Protein AF-A0AAW1LG71-F1 (afdb_monomer_lite)

pLDDT: mean 76.49, std 14.53, range [36.44, 94.94]

Organism: Saponaria officinalis (NCBI:txid3572)

Radius of gyration: 31.41 Å; chains: 1; bounding box: 56×29×98 Å

Structure (mmCIF, N/CA/C/O backbone):
data_AF-A0AAW1LG71-F1
#
_entry.id   AF-A0AAW1LG71-F1
#
loop_
_atom_site.group_PDB
_atom_site.id
_atom_site.type_symbol
_atom_site.label_atom_id
_atom_site.label_alt_id
_atom_site.label_comp_id
_atom_site.label_asym_id
_atom_site.label_entity_id
_atom_site.label_seq_id
_atom_site.pdbx_PDB_ins_code
_atom_site.Cartn_x
_atom_site.Cartn_y
_atom_site.Cartn_z
_atom_site.occupancy
_atom_site.B_iso_or_equiv
_atom_site.auth_seq_id
_atom_site.auth_comp_id
_atom_site.auth_asym_id
_atom_site.auth_atom_id
_atom_site.pdbx_PDB_model_num
ATOM 1 N N . MET A 1 1 ? -37.122 -14.079 77.753 1.00 36.44 1 MET A N 1
ATOM 2 C CA . MET A 1 1 ? -36.128 -14.990 77.151 1.00 36.44 1 MET A CA 1
ATOM 3 C C . MET A 1 1 ? -35.811 -14.469 75.753 1.00 36.44 1 MET A C 1
ATOM 5 O O . MET A 1 1 ? -36.746 -14.342 74.981 1.00 36.44 1 MET A O 1
ATOM 9 N N . MET A 1 2 ? -34.539 -14.102 75.527 1.00 39.94 2 MET A N 1
ATOM 10 C CA . MET A 1 2 ? -33.839 -13.783 74.256 1.00 39.94 2 MET A CA 1
ATOM 11 C C . MET A 1 2 ? -34.430 -12.700 73.321 1.00 39.94 2 MET A C 1
ATOM 13 O O . MET A 1 2 ? -35.516 -12.857 72.788 1.00 39.94 2 MET A O 1
ATOM 17 N N . LEU A 1 3 ? -33.789 -11.521 73.187 1.00 45.75 3 LEU A N 1
ATOM 18 C CA . LEU A 1 3 ? -32.707 -11.199 72.215 1.00 45.75 3 LEU A CA 1
ATOM 19 C C . LEU A 1 3 ? -33.152 -11.538 70.776 1.00 45.75 3 LEU A C 1
ATOM 21 O O . LEU A 1 3 ? -33.461 -12.683 70.493 1.00 45.75 3 LEU A O 1
ATOM 25 N N . ILE A 1 4 ? -33.206 -10.614 69.812 1.00 47.56 4 ILE A N 1
ATOM 26 C CA . ILE A 1 4 ? -32.060 -9.863 69.283 1.00 47.56 4 ILE A CA 1
ATOM 27 C C . ILE A 1 4 ? -32.529 -8.508 68.713 1.00 47.56 4 ILE A C 1
ATOM 29 O O . ILE A 1 4 ? -33.308 -8.436 67.765 1.00 47.56 4 ILE A O 1
ATOM 33 N N . CYS A 1 5 ? -31.971 -7.431 69.268 1.00 50.56 5 CYS A N 1
ATOM 34 C CA . CYS A 1 5 ? -31.863 -6.124 68.629 1.00 50.56 5 CYS A CA 1
ATOM 35 C C . CYS A 1 5 ? -30.758 -6.213 67.560 1.00 50.56 5 CYS A C 1
ATOM 37 O O . CYS A 1 5 ? -29.575 -6.258 67.887 1.00 50.56 5 CYS A O 1
ATOM 39 N N . GLY A 1 6 ? -31.134 -6.310 66.283 1.00 42.62 6 GLY A N 1
ATOM 40 C CA . GLY A 1 6 ? -30.202 -6.334 65.152 1.00 42.62 6 GLY A CA 1
ATOM 41 C C . GLY A 1 6 ? -30.148 -4.975 64.466 1.00 42.62 6 GLY A C 1
ATOM 42 O O . GLY A 1 6 ? -30.799 -4.771 63.443 1.00 42.62 6 GLY A O 1
ATOM 43 N N . SER A 1 7 ? -29.399 -4.033 65.039 1.00 46.94 7 SER A N 1
ATOM 44 C CA . SER A 1 7 ? -29.199 -2.698 64.471 1.00 46.94 7 SER A CA 1
ATOM 45 C C . SER A 1 7 ? -28.438 -2.795 63.144 1.00 46.94 7 SER A C 1
ATOM 47 O O . SER A 1 7 ? -27.228 -3.024 63.118 1.00 46.94 7 SER A O 1
ATOM 49 N N . LYS A 1 8 ? -29.134 -2.626 62.015 1.00 55.16 8 LYS A N 1
ATOM 50 C CA . LYS A 1 8 ? -28.501 -2.440 60.701 1.00 55.16 8 LYS A CA 1
ATOM 51 C C . LYS A 1 8 ? -27.950 -1.012 60.613 1.00 55.16 8 LYS A C 1
ATOM 53 O O . LYS A 1 8 ? -28.458 -0.193 59.855 1.00 55.16 8 LYS A O 1
ATOM 58 N N . SER A 1 9 ? -26.914 -0.708 61.395 1.00 50.44 9 SER A N 1
ATOM 59 C CA . SER A 1 9 ? -26.125 0.518 61.236 1.00 50.44 9 SER A CA 1
ATOM 60 C C . SER A 1 9 ? -25.214 0.354 60.017 1.00 50.44 9 SER A C 1
ATOM 62 O O . SER A 1 9 ? -24.035 0.011 60.110 1.00 50.44 9 SER A O 1
ATOM 64 N N . LEU A 1 10 ? -25.803 0.496 58.830 1.00 58.94 10 LEU A N 1
ATOM 65 C CA . LEU A 1 10 ? -25.060 0.562 57.579 1.00 58.94 10 LEU A CA 1
ATOM 66 C C . LEU A 1 10 ? -24.330 1.904 57.540 1.00 58.94 10 LEU A C 1
ATOM 68 O O . LEU A 1 10 ? -24.920 2.960 57.328 1.00 58.94 10 LEU A O 1
ATOM 72 N N . ASN A 1 11 ? -23.024 1.838 57.782 1.00 65.81 11 ASN A N 1
ATOM 73 C CA . ASN A 1 11 ? -22.134 2.985 57.803 1.00 65.81 11 ASN A CA 1
ATOM 74 C C . ASN A 1 11 ? -22.095 3.634 56.404 1.00 65.81 11 ASN A C 1
ATOM 76 O O . ASN A 1 11 ? -21.544 3.072 55.453 1.00 65.81 11 ASN A O 1
ATOM 80 N N . TYR A 1 12 ? -22.711 4.807 56.263 1.00 66.50 12 TYR A N 1
ATOM 81 C CA . TYR A 1 12 ? -22.859 5.546 55.001 1.00 66.50 12 TYR A CA 1
ATOM 82 C C . TYR A 1 12 ? -21.513 5.853 54.326 1.00 66.50 12 TYR A C 1
ATOM 84 O O . TYR A 1 12 ? -21.431 5.849 53.097 1.00 66.50 12 TYR A O 1
ATOM 92 N N . ASN A 1 13 ? -20.436 6.012 55.106 1.00 68.56 13 ASN A N 1
ATOM 93 C CA . ASN A 1 13 ? -19.077 6.152 54.578 1.00 68.56 13 ASN A CA 1
ATOM 94 C C . ASN A 1 13 ? -18.630 4.919 53.783 1.00 68.56 13 ASN A C 1
ATOM 96 O O . ASN A 1 13 ? -18.014 5.056 52.728 1.00 68.56 13 ASN A O 1
ATOM 100 N N . MET A 1 14 ? -18.979 3.715 54.246 1.00 71.38 14 MET A N 1
ATOM 101 C CA . MET A 1 14 ? -18.606 2.469 53.579 1.00 71.38 14 MET A CA 1
ATOM 102 C C . MET A 1 14 ? -19.361 2.294 52.258 1.00 71.38 14 MET A C 1
ATOM 104 O O . MET A 1 14 ? -18.755 1.933 51.252 1.00 71.38 14 MET A O 1
ATOM 108 N N . ILE A 1 15 ? -20.659 2.617 52.226 1.00 71.25 15 ILE A N 1
ATOM 109 C CA . ILE A 1 15 ? -21.466 2.577 50.993 1.00 71.25 15 ILE A CA 1
ATOM 110 C C . ILE A 1 15 ? -20.939 3.591 49.972 1.00 71.25 15 ILE A C 1
ATOM 112 O O . ILE A 1 15 ? -20.779 3.261 48.795 1.00 71.25 15 ILE A O 1
ATOM 116 N N . PHE A 1 16 ? -20.606 4.802 50.421 1.00 73.69 16 PHE A N 1
ATOM 117 C CA . PHE A 1 16 ? -20.047 5.842 49.564 1.00 73.69 16 PHE A CA 1
ATOM 118 C C . PHE A 1 16 ? -18.689 5.432 48.969 1.00 73.69 16 PHE A C 1
ATOM 120 O O . PHE A 1 16 ? -18.473 5.568 47.762 1.00 73.69 16 PHE A O 1
ATOM 127 N N . HIS A 1 17 ? -17.799 4.845 49.777 1.00 73.62 17 HIS A N 1
ATOM 128 C CA . HIS A 1 17 ? -16.508 4.335 49.306 1.00 73.62 17 HIS A CA 1
ATOM 129 C C . HIS A 1 17 ? -16.658 3.184 48.303 1.00 73.62 17 HIS A C 1
ATOM 131 O O . HIS A 1 17 ? -15.946 3.141 47.297 1.00 73.62 17 HIS A O 1
ATOM 137 N N . LEU A 1 18 ? -17.610 2.277 48.543 1.00 72.56 18 LEU A N 1
ATOM 138 C CA . LEU A 1 18 ? -17.893 1.149 47.655 1.00 72.56 18 LEU A CA 1
ATOM 139 C C . LEU A 1 18 ? -18.481 1.607 46.312 1.00 72.56 18 LEU A C 1
ATOM 141 O O . LEU A 1 18 ? -18.187 1.037 45.261 1.00 72.56 18 LEU A O 1
ATOM 145 N N . HIS A 1 19 ? -19.311 2.651 46.333 1.00 73.12 19 HIS A N 1
ATOM 146 C CA . HIS A 1 19 ? -19.861 3.248 45.122 1.00 73.12 19 HIS A CA 1
ATOM 147 C C . HIS A 1 19 ? -18.765 3.965 44.323 1.00 73.12 19 HIS A C 1
ATOM 149 O O . HIS A 1 19 ? -18.624 3.735 43.121 1.00 73.12 19 HIS A O 1
ATOM 155 N N . LYS A 1 20 ? -17.912 4.746 44.999 1.00 76.25 20 LYS A N 1
ATOM 156 C CA . LYS A 1 20 ? -16.769 5.433 44.383 1.00 76.25 20 LYS A CA 1
ATOM 157 C C . LYS A 1 20 ? -15.783 4.448 43.744 1.00 76.25 20 LYS A C 1
ATOM 159 O O . LYS A 1 20 ? -15.351 4.685 42.619 1.00 76.25 20 LYS A O 1
ATOM 164 N N . SER A 1 21 ? -15.475 3.323 44.397 1.00 71.94 21 SER A N 1
ATOM 165 C CA . SER A 1 21 ? -14.550 2.312 43.855 1.00 71.94 21 SER A CA 1
ATOM 166 C C . SER A 1 21 ? -15.120 1.549 42.652 1.00 71.94 21 SER A C 1
ATOM 168 O O . SER A 1 21 ? -14.404 1.263 41.688 1.00 71.94 21 SER A O 1
ATOM 170 N N . LYS A 1 22 ? -16.427 1.260 42.643 1.00 75.69 22 LYS A N 1
ATOM 171 C CA . LYS A 1 22 ? -17.109 0.678 41.472 1.00 75.69 22 LYS A CA 1
ATOM 172 C C . LYS A 1 22 ? -17.150 1.641 40.287 1.00 75.69 22 LYS A C 1
ATOM 174 O O . LYS A 1 22 ? -17.040 1.219 39.137 1.00 75.69 22 LYS A O 1
ATOM 179 N N . ILE A 1 23 ? -17.300 2.932 40.560 1.00 73.44 23 ILE A N 1
ATOM 180 C CA . ILE A 1 23 ? -17.290 3.978 39.540 1.00 73.44 23 ILE A CA 1
ATOM 181 C C . ILE A 1 23 ? -15.898 4.097 38.905 1.00 73.44 23 ILE A C 1
ATOM 183 O O . ILE A 1 23 ? -15.777 4.029 37.681 1.00 73.44 23 ILE A O 1
ATOM 187 N N . THR A 1 24 ? -14.835 4.203 39.708 1.00 72.38 24 THR A N 1
ATOM 188 C CA . THR A 1 24 ? -13.461 4.341 39.189 1.00 72.38 24 THR A CA 1
ATOM 189 C C . THR A 1 24 ? -13.023 3.127 38.372 1.00 72.38 24 THR A C 1
ATOM 191 O O . THR A 1 24 ? -12.408 3.282 37.317 1.0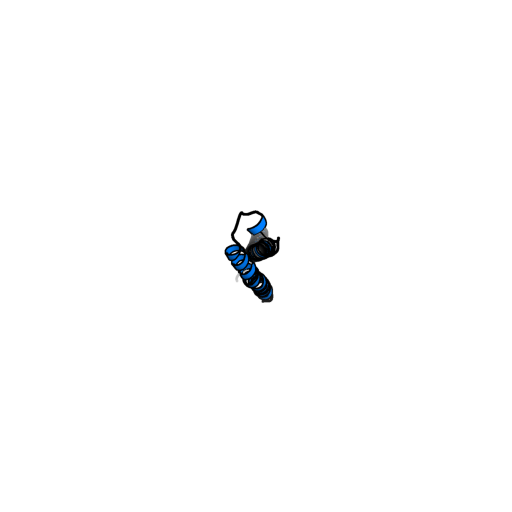0 72.38 24 THR A O 1
ATOM 194 N N . THR A 1 25 ? -13.401 1.919 38.794 1.00 74.12 25 THR A N 1
ATOM 195 C CA . THR A 1 25 ? -13.109 0.680 38.054 1.00 74.12 25 THR A CA 1
ATOM 196 C C . THR A 1 25 ? -13.869 0.584 36.730 1.00 74.12 25 THR A C 1
ATOM 198 O O . THR A 1 25 ? -13.286 0.165 35.727 1.00 74.12 25 THR A O 1
ATOM 201 N N . LYS A 1 26 ? -15.134 1.030 36.666 1.00 74.50 26 LYS A N 1
ATOM 202 C CA . LYS A 1 26 ? -15.868 1.124 35.391 1.00 74.50 26 LYS A CA 1
ATOM 203 C C . LYS A 1 26 ? -15.213 2.116 34.427 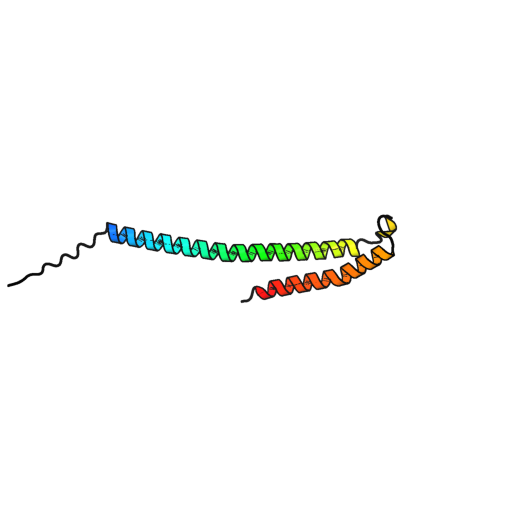1.00 74.50 26 LYS A C 1
ATOM 205 O O . LYS A 1 26 ? -15.019 1.775 33.262 1.00 74.50 26 LYS A O 1
ATOM 210 N N . PHE A 1 27 ? -14.820 3.296 34.905 1.00 73.62 27 PHE A N 1
ATOM 211 C CA . PHE A 1 27 ? -14.158 4.303 34.070 1.00 73.62 27 PHE A CA 1
ATOM 212 C C . PHE A 1 27 ? -12.787 3.847 33.556 1.00 73.62 27 PHE A C 1
ATOM 214 O O . PHE A 1 27 ? -12.501 4.001 32.368 1.00 73.62 27 PHE A O 1
ATOM 221 N N . ALA A 1 28 ? -11.968 3.212 34.400 1.00 75.00 28 ALA A N 1
ATOM 222 C CA . ALA A 1 28 ? -10.686 2.642 33.982 1.00 75.00 28 ALA A CA 1
ATOM 223 C C . ALA A 1 28 ? -10.860 1.562 32.898 1.00 75.00 28 ALA A C 1
ATOM 225 O O . ALA A 1 28 ? -10.114 1.533 31.920 1.00 75.00 28 ALA A O 1
ATOM 226 N N . LYS A 1 29 ? -11.894 0.718 33.020 1.00 74.38 29 LYS A N 1
ATOM 227 C CA . LYS A 1 29 ? -12.210 -0.326 32.035 1.00 74.38 29 LYS A CA 1
ATOM 228 C C . LYS A 1 29 ? -12.671 0.245 30.692 1.00 74.38 29 LYS A C 1
ATOM 230 O O . LYS A 1 29 ? -12.276 -0.274 29.650 1.00 74.38 29 LYS A O 1
ATOM 235 N N . ILE A 1 30 ? -13.465 1.316 30.702 1.00 71.81 30 ILE A N 1
ATOM 236 C CA . ILE A 1 30 ? -13.890 2.017 29.479 1.00 71.81 30 ILE A CA 1
ATOM 237 C C . ILE A 1 30 ? -12.681 2.680 28.804 1.00 71.81 30 ILE A C 1
ATOM 239 O O . ILE A 1 30 ? -12.488 2.511 27.601 1.00 71.81 30 ILE A O 1
ATOM 243 N N . LYS A 1 31 ? -11.810 3.342 29.576 1.00 73.50 31 LYS A N 1
ATOM 244 C CA . LYS A 1 31 ? -10.594 3.986 29.054 1.00 73.50 31 LYS A CA 1
ATOM 245 C C . LYS A 1 31 ? -9.613 2.981 28.441 1.00 73.50 31 LYS A C 1
ATOM 247 O O . LYS A 1 31 ? -9.117 3.218 27.344 1.00 73.50 31 LYS A O 1
ATOM 252 N N . ALA A 1 32 ? -9.390 1.840 29.095 1.00 62.34 32 ALA A N 1
ATOM 253 C CA . ALA A 1 32 ? -8.518 0.777 28.587 1.00 62.34 32 ALA A CA 1
ATOM 254 C C . ALA A 1 32 ? -9.085 0.063 27.344 1.00 62.34 32 ALA A C 1
ATOM 256 O O . ALA A 1 32 ? -8.331 -0.418 26.499 1.00 62.34 32 ALA A O 1
ATOM 257 N N . ARG A 1 33 ? -10.416 -0.020 27.207 1.00 58.91 33 ARG A N 1
ATOM 258 C CA . ARG A 1 33 ? -11.062 -0.604 26.020 1.00 58.91 33 ARG A CA 1
ATOM 259 C C . ARG A 1 33 ? -11.051 0.360 24.832 1.00 58.91 33 ARG A C 1
ATOM 261 O O . ARG A 1 33 ? -10.825 -0.080 23.708 1.00 58.91 33 ARG A O 1
ATOM 268 N N . SER A 1 34 ? -11.220 1.658 25.091 1.00 60.50 34 SER A N 1
ATOM 269 C CA . SER A 1 34 ? -11.088 2.715 24.082 1.00 60.50 34 SER A CA 1
ATOM 270 C C . SER A 1 34 ? -9.666 2.766 23.524 1.00 60.50 34 SER A C 1
ATOM 272 O O . SER A 1 34 ? -9.489 2.657 22.313 1.00 60.50 34 SER A O 1
ATOM 274 N N . SER A 1 35 ? -8.649 2.804 24.394 1.00 59.91 35 SER A N 1
ATOM 275 C CA . SER A 1 35 ? -7.247 2.910 23.971 1.00 59.91 35 SER A CA 1
ATOM 276 C C . SER A 1 35 ? -6.778 1.721 23.127 1.00 59.91 35 SER A C 1
ATOM 278 O O . SER A 1 35 ? -6.107 1.917 22.118 1.00 59.91 35 SER A O 1
ATOM 280 N N . ASN A 1 36 ? -7.176 0.492 23.471 1.00 60.44 36 ASN A N 1
ATOM 281 C CA . ASN A 1 36 ? -6.835 -0.686 22.666 1.00 60.44 36 ASN A CA 1
ATOM 282 C C . ASN A 1 36 ? -7.483 -0.651 21.272 1.00 60.44 36 ASN A C 1
ATOM 284 O O . ASN A 1 36 ? -6.846 -1.016 20.282 1.00 60.44 36 ASN A O 1
ATOM 288 N N . SER A 1 37 ? -8.727 -0.171 21.173 1.00 62.41 37 SER A N 1
ATOM 289 C CA . SER A 1 37 ? -9.407 -0.039 19.882 1.00 62.41 37 SER A CA 1
ATOM 290 C C . SER A 1 37 ? -8.803 1.072 19.015 1.00 62.41 37 SER A C 1
ATOM 292 O O . SER A 1 37 ? -8.619 0.871 17.817 1.00 62.41 37 SER A O 1
ATOM 294 N N . GLU A 1 38 ? -8.405 2.199 19.606 1.00 66.50 38 GLU A N 1
ATOM 295 C CA . GLU A 1 38 ? -7.801 3.317 18.876 1.00 66.50 38 GLU A CA 1
ATOM 296 C C . GLU A 1 38 ? -6.398 3.001 18.366 1.00 66.50 38 GLU A C 1
ATOM 298 O O . GLU A 1 38 ?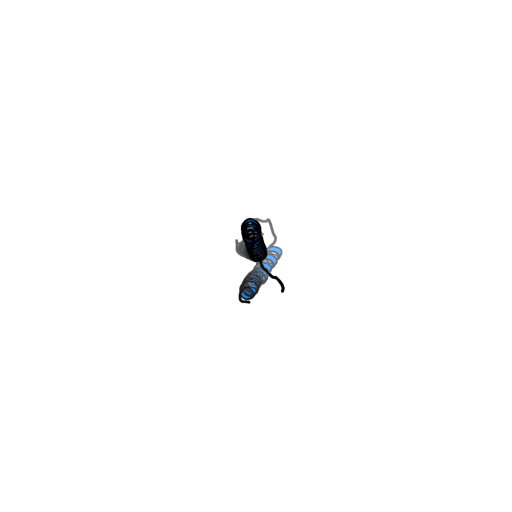 -6.111 3.249 17.199 1.00 66.50 38 GLU A O 1
ATOM 303 N N . ILE A 1 39 ? -5.549 2.357 19.174 1.00 67.88 39 ILE A N 1
ATOM 304 C CA . ILE A 1 39 ? -4.198 1.952 18.751 1.00 67.88 39 ILE A CA 1
ATOM 305 C C . ILE A 1 39 ? -4.265 1.037 17.521 1.00 67.88 39 ILE A C 1
ATOM 307 O O . ILE A 1 39 ? -3.459 1.167 16.598 1.00 67.88 39 ILE A O 1
ATOM 311 N N . SER A 1 40 ? -5.244 0.128 17.483 1.00 73.69 40 SER A N 1
ATOM 312 C CA . SER A 1 40 ? -5.442 -0.766 16.341 1.00 73.69 40 SER A CA 1
ATOM 313 C C . SER A 1 40 ? -5.909 -0.027 15.080 1.00 73.69 40 SER A C 1
ATOM 315 O O . SER A 1 40 ? -5.442 -0.346 13.991 1.00 73.69 40 SER A O 1
ATOM 317 N N . LYS A 1 41 ? -6.762 0.999 15.212 1.00 77.50 41 LYS A N 1
ATOM 318 C CA . LYS A 1 41 ? -7.221 1.829 14.087 1.00 77.50 41 LYS A CA 1
ATOM 319 C C . LYS A 1 41 ? -6.092 2.702 13.546 1.00 77.50 41 LYS A C 1
ATOM 321 O O . LYS A 1 41 ? -5.853 2.702 12.344 1.00 77.50 41 LYS A O 1
ATOM 326 N N . THR A 1 42 ? -5.335 3.362 14.422 1.00 83.81 42 THR A N 1
ATOM 327 C CA . THR A 1 42 ? -4.210 4.222 14.031 1.00 83.81 42 THR A CA 1
ATOM 328 C C . THR A 1 42 ? -3.125 3.436 13.301 1.00 83.81 42 THR A C 1
ATOM 330 O O . THR A 1 42 ? -2.667 3.864 12.248 1.00 83.81 42 THR A O 1
ATOM 333 N N . LYS A 1 43 ? -2.761 2.239 13.787 1.00 85.00 43 LYS A N 1
ATOM 334 C CA . LYS A 1 43 ? -1.799 1.359 13.095 1.00 85.00 43 LYS A CA 1
ATOM 335 C C . LYS A 1 43 ? -2.260 0.988 11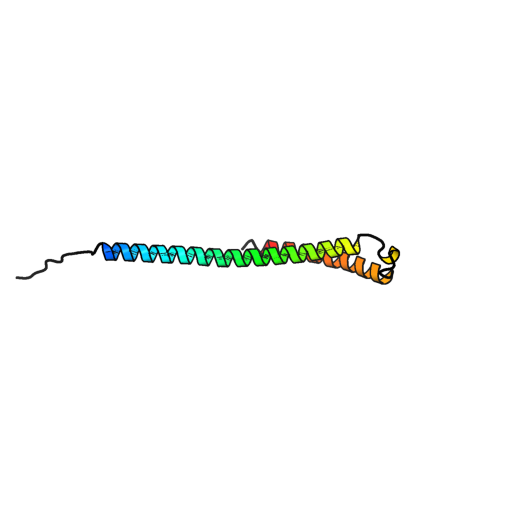.681 1.00 85.00 43 LYS A C 1
ATOM 337 O O . LYS A 1 43 ? -1.437 0.927 10.773 1.00 85.00 43 LYS A O 1
ATOM 342 N N . LYS A 1 44 ? -3.563 0.762 11.484 1.00 83.81 44 LYS A N 1
ATOM 343 C CA . LYS A 1 44 ? -4.130 0.431 10.170 1.00 83.81 44 LYS A CA 1
ATOM 344 C C . LYS A 1 44 ? -4.186 1.638 9.232 1.00 83.81 44 LYS A C 1
ATOM 346 O O . LYS A 1 44 ? -3.853 1.472 8.067 1.00 83.81 44 LYS A O 1
ATOM 351 N N . ILE A 1 45 ? -4.521 2.831 9.732 1.00 88.94 45 ILE A N 1
ATOM 352 C CA . ILE A 1 45 ? -4.461 4.075 8.944 1.00 88.94 45 ILE A CA 1
ATOM 353 C C . ILE A 1 45 ? -3.022 4.336 8.496 1.00 88.94 45 ILE A C 1
ATOM 355 O O . ILE A 1 45 ? -2.792 4.569 7.318 1.00 88.94 45 ILE A O 1
ATOM 359 N N . ILE A 1 46 ? -2.044 4.203 9.399 1.00 91.69 46 ILE A N 1
ATOM 360 C CA . ILE A 1 46 ? -0.622 4.354 9.057 1.00 91.69 46 ILE A CA 1
ATOM 361 C C . ILE A 1 46 ? -0.217 3.351 7.970 1.00 91.69 46 ILE A C 1
ATOM 363 O O . ILE A 1 46 ? 0.442 3.733 7.006 1.00 91.69 46 ILE A O 1
ATOM 367 N N . ALA A 1 47 ? -0.641 2.087 8.083 1.00 89.94 47 ALA A N 1
ATOM 368 C CA . ALA A 1 47 ? -0.368 1.079 7.061 1.00 89.94 47 ALA A CA 1
ATOM 369 C C . ALA A 1 47 ? -1.014 1.433 5.709 1.00 89.94 47 ALA A C 1
ATOM 371 O O . ALA A 1 47 ? -0.340 1.384 4.685 1.00 89.94 47 ALA A O 1
ATOM 372 N N . GLN A 1 48 ? -2.287 1.840 5.691 1.00 91.69 48 GLN A N 1
ATOM 373 C CA . GLN A 1 48 ? -2.978 2.263 4.467 1.00 91.69 48 GLN A CA 1
ATOM 374 C C . GLN A 1 48 ? -2.317 3.484 3.828 1.00 91.69 48 GLN A C 1
ATOM 376 O O . GLN A 1 48 ? -2.106 3.490 2.619 1.00 91.69 48 GLN A O 1
ATOM 381 N N . SER A 1 49 ? -1.944 4.484 4.628 1.00 93.06 49 SER A N 1
ATOM 382 C CA . SER A 1 49 ? -1.227 5.670 4.160 1.00 93.06 49 SER A CA 1
ATOM 383 C C . SER A 1 49 ? 0.140 5.311 3.583 1.00 93.06 49 SER A C 1
ATOM 385 O O . SER A 1 49 ? 0.480 5.803 2.514 1.00 93.06 49 SER A O 1
ATOM 387 N N . ALA A 1 50 ? 0.901 4.421 4.226 1.00 94.06 50 ALA A N 1
ATOM 388 C CA . ALA A 1 50 ? 2.189 3.966 3.704 1.00 94.06 50 ALA A CA 1
ATOM 389 C C . ALA A 1 50 ? 2.040 3.256 2.348 1.00 94.06 50 ALA A C 1
ATOM 391 O O . ALA A 1 50 ? 2.780 3.555 1.414 1.00 94.06 50 ALA A O 1
ATOM 392 N N . ILE A 1 51 ? 1.050 2.366 2.213 1.00 94.06 51 ILE A N 1
ATOM 393 C CA . ILE A 1 51 ? 0.761 1.653 0.957 1.00 94.06 51 ILE A CA 1
ATOM 394 C C . ILE A 1 51 ? 0.309 2.633 -0.137 1.00 94.06 51 ILE A C 1
ATOM 396 O O . ILE A 1 51 ? 0.727 2.516 -1.288 1.00 94.06 51 ILE A O 1
ATOM 400 N N . ALA A 1 52 ? -0.518 3.620 0.216 1.00 93.06 52 ALA A N 1
ATOM 401 C CA . ALA A 1 52 ? -0.993 4.636 -0.717 1.00 93.06 52 ALA A CA 1
ATOM 402 C C . ALA A 1 52 ? 0.145 5.538 -1.215 1.00 93.06 52 ALA A C 1
ATOM 404 O O . ALA A 1 52 ? 0.263 5.745 -2.418 1.00 93.06 52 ALA A O 1
ATOM 405 N N . VAL A 1 53 ? 1.009 6.025 -0.316 1.00 94.94 53 VAL A N 1
ATOM 406 C CA . VAL A 1 53 ? 2.180 6.843 -0.679 1.00 94.94 53 VAL A CA 1
ATOM 407 C C . VAL A 1 53 ? 3.160 6.042 -1.535 1.00 94.94 53 VAL A C 1
ATOM 409 O O . VAL A 1 53 ? 3.672 6.570 -2.515 1.00 94.94 53 VAL A O 1
ATOM 412 N N . LEU A 1 54 ? 3.367 4.758 -1.227 1.00 92.94 54 LEU A N 1
ATOM 413 C CA . LEU A 1 54 ? 4.186 3.866 -2.048 1.00 92.94 54 LEU A CA 1
ATOM 414 C C . LEU A 1 54 ? 3.624 3.726 -3.471 1.00 92.94 54 LEU A C 1
ATOM 416 O O . LEU A 1 54 ? 4.357 3.901 -4.440 1.00 92.94 54 LEU A O 1
ATOM 420 N N . GLY A 1 55 ? 2.326 3.431 -3.599 1.00 92.31 55 GLY A N 1
ATOM 421 C CA . GLY A 1 55 ? 1.674 3.285 -4.904 1.00 92.31 55 GLY A CA 1
ATOM 422 C C . GLY A 1 55 ? 1.672 4.587 -5.705 1.00 92.31 55 GLY A C 1
ATOM 423 O O . GLY A 1 55 ? 1.948 4.572 -6.901 1.00 92.31 55 GLY A O 1
ATOM 424 N N . LEU A 1 56 ? 1.421 5.718 -5.042 1.00 91.75 56 LEU A N 1
ATOM 425 C CA . LEU A 1 56 ? 1.437 7.036 -5.670 1.00 91.75 56 LEU A CA 1
ATOM 426 C C . LEU A 1 56 ? 2.848 7.438 -6.121 1.00 91.75 56 LEU A C 1
ATOM 428 O O . LEU A 1 56 ? 2.991 7.978 -7.209 1.00 91.75 56 LEU A O 1
ATOM 432 N N . GLY A 1 57 ? 3.881 7.124 -5.334 1.00 90.94 57 GLY A N 1
ATOM 433 C CA . GLY A 1 57 ? 5.276 7.367 -5.706 1.00 90.94 57 GLY A CA 1
ATOM 434 C C . GLY A 1 57 ? 5.726 6.531 -6.905 1.00 90.94 57 GLY A C 1
ATOM 435 O O . GLY A 1 57 ? 6.425 7.042 -7.770 1.00 90.94 57 GLY A O 1
ATOM 436 N N . PHE A 1 58 ? 5.282 5.274 -7.007 1.00 90.00 58 PHE A N 1
ATOM 437 C CA . PHE A 1 58 ? 5.522 4.451 -8.199 1.00 90.00 58 PHE A CA 1
ATOM 438 C C . PHE A 1 58 ? 4.757 4.949 -9.422 1.00 90.00 58 PHE A C 1
ATOM 440 O O . PHE A 1 58 ? 5.276 4.864 -10.530 1.00 90.00 58 PHE A O 1
ATOM 447 N N . LEU A 1 59 ? 3.537 5.456 -9.239 1.00 90.44 59 LEU A N 1
ATOM 448 C CA . LEU A 1 59 ? 2.776 6.056 -10.329 1.00 90.44 59 LEU A CA 1
ATOM 449 C C . LEU A 1 59 ? 3.460 7.333 -10.826 1.00 90.44 59 LEU A C 1
ATOM 451 O O . LEU A 1 59 ? 3.643 7.486 -12.024 1.00 90.44 59 LEU A O 1
ATOM 455 N N . ASP A 1 60 ? 3.894 8.204 -9.918 1.00 89.12 60 ASP A N 1
ATOM 456 C CA . ASP A 1 60 ? 4.651 9.404 -10.264 1.00 89.12 60 ASP A CA 1
ATOM 457 C C . ASP A 1 60 ? 5.969 9.025 -10.958 1.00 89.12 60 ASP A C 1
ATOM 459 O O . ASP A 1 60 ? 6.199 9.393 -12.100 1.00 89.12 60 ASP A O 1
ATOM 463 N N . ALA A 1 61 ? 6.785 8.151 -10.372 1.00 86.81 61 ALA A N 1
ATOM 464 C CA . ALA A 1 61 ? 8.043 7.730 -10.987 1.00 86.81 61 ALA A CA 1
ATOM 465 C C . ALA A 1 61 ? 7.851 6.987 -12.327 1.00 86.81 61 ALA A C 1
ATOM 467 O O . ALA A 1 61 ? 8.608 7.200 -13.266 1.00 86.81 61 ALA A O 1
ATOM 468 N N . GLY A 1 62 ? 6.831 6.140 -12.460 1.00 84.62 62 GLY A N 1
ATOM 469 C CA . GLY A 1 62 ? 6.583 5.362 -13.677 1.00 84.62 62 GLY A CA 1
ATOM 470 C C . GLY A 1 62 ? 5.899 6.136 -14.809 1.00 84.62 62 GLY A C 1
ATOM 471 O O . GLY A 1 62 ? 6.040 5.741 -15.965 1.00 84.62 62 GLY A O 1
ATOM 472 N N . TYR A 1 63 ? 5.164 7.215 -14.504 1.00 78.88 63 TYR A N 1
ATOM 473 C CA . TYR A 1 63 ? 4.360 7.977 -15.477 1.00 78.88 63 TYR A CA 1
ATO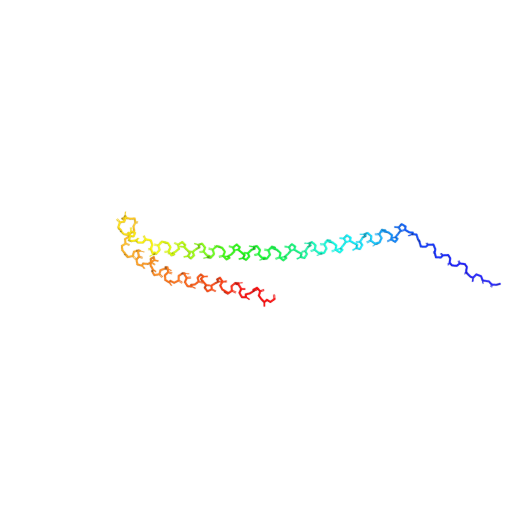M 474 C C . TYR A 1 63 ? 4.738 9.460 -15.615 1.00 78.88 63 TYR A C 1
ATOM 476 O O . TYR A 1 63 ? 4.226 10.112 -16.524 1.00 78.88 63 TYR A O 1
ATOM 484 N N . SER A 1 64 ? 5.641 9.996 -14.785 1.00 75.56 64 SER A N 1
ATOM 485 C CA . SER A 1 64 ? 6.111 11.397 -14.862 1.00 75.56 64 SER A CA 1
ATOM 486 C C . SER A 1 64 ? 6.957 11.698 -16.121 1.00 75.56 64 SER A C 1
ATOM 488 O O . SER A 1 64 ? 7.312 12.845 -16.379 1.00 75.56 64 SER A O 1
ATOM 490 N N . GLY A 1 65 ? 7.166 10.701 -16.994 1.00 67.00 65 GLY A N 1
ATOM 491 C CA . GLY A 1 65 ? 7.708 10.873 -18.348 1.00 67.00 65 GLY A CA 1
ATOM 492 C C . GLY A 1 65 ? 9.212 10.629 -18.439 1.00 67.00 65 GLY A C 1
ATOM 493 O O . GLY A 1 65 ? 9.874 10.517 -17.416 1.00 67.00 65 GLY A O 1
ATOM 494 N N . ASP A 1 66 ? 9.713 10.501 -19.673 1.00 70.94 66 ASP A N 1
ATOM 495 C CA . ASP A 1 66 ? 11.056 10.047 -20.072 1.00 70.94 66 ASP A CA 1
ATOM 496 C C . ASP A 1 66 ? 12.193 10.448 -19.102 1.00 70.94 66 ASP A C 1
ATOM 498 O O . ASP A 1 66 ? 12.899 11.447 -19.296 1.00 70.94 66 ASP A O 1
ATOM 502 N N . TRP A 1 67 ? 12.425 9.639 -18.063 1.00 75.50 67 TRP A N 1
ATOM 503 C CA . TRP A 1 67 ? 13.550 9.803 -17.133 1.00 75.50 67 TRP A CA 1
ATOM 504 C C . TRP A 1 67 ? 14.872 9.601 -17.865 1.00 75.50 67 TRP A C 1
ATOM 506 O O . TRP A 1 67 ? 15.884 10.228 -17.531 1.00 75.50 67 TRP A O 1
ATOM 516 N N . SER A 1 68 ? 14.839 8.802 -18.935 1.00 68.94 68 SER A N 1
ATOM 517 C CA . SER A 1 68 ? 15.946 8.680 -19.870 1.00 68.94 68 SER A CA 1
ATOM 518 C C . SER A 1 68 ? 16.288 9.975 -20.591 1.00 68.94 68 SER A C 1
ATOM 520 O O . SER A 1 68 ? 17.446 10.178 -20.952 1.00 68.94 68 SER A O 1
ATOM 522 N N . ARG A 1 69 ? 15.351 10.922 -20.704 1.00 71.12 69 ARG A N 1
ATOM 523 C CA . ARG A 1 69 ? 15.614 12.236 -21.300 1.00 71.12 69 ARG A CA 1
ATOM 524 C C . ARG A 1 69 ? 16.363 13.192 -20.371 1.00 71.12 69 ARG A C 1
ATOM 526 O O . ARG A 1 69 ? 17.035 14.099 -20.854 1.00 71.12 69 ARG A O 1
ATOM 533 N N . ILE A 1 70 ? 16.278 12.980 -19.056 1.00 75.31 70 ILE A N 1
ATOM 534 C CA . ILE A 1 70 ? 17.062 13.711 -18.043 1.00 75.31 70 ILE A CA 1
ATOM 535 C C . ILE A 1 70 ? 18.477 13.104 -17.923 1.00 75.31 70 ILE A C 1
ATOM 537 O O . ILE A 1 70 ? 19.376 13.711 -17.347 1.00 75.31 70 ILE A O 1
ATOM 541 N N . GLY A 1 71 ? 18.710 11.922 -18.509 1.00 71.81 71 GLY A N 1
ATOM 542 C CA . GLY A 1 71 ? 20.007 11.240 -18.499 1.00 71.81 71 GLY A CA 1
ATOM 543 C C . GLY A 1 71 ? 20.375 10.618 -17.147 1.00 71.81 71 GLY A C 1
ATOM 544 O O . GLY A 1 71 ? 21.507 10.183 -16.965 1.00 71.81 71 GLY A 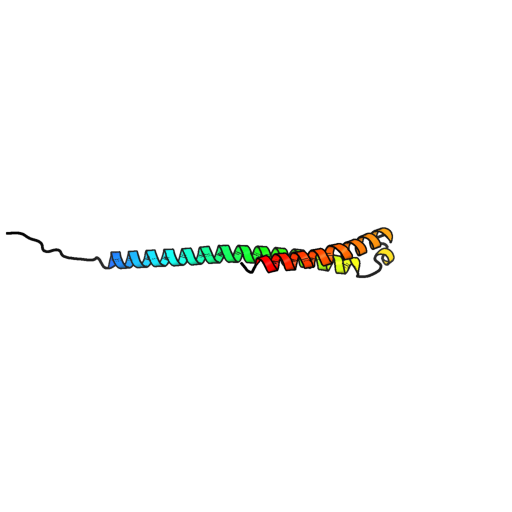O 1
ATOM 545 N N . VAL A 1 72 ? 19.433 10.576 -16.198 1.00 74.25 72 VAL A N 1
ATOM 546 C CA . VAL A 1 72 ? 19.623 9.999 -14.853 1.00 74.25 72 VAL A CA 1
ATOM 547 C C . VAL A 1 72 ? 19.492 8.469 -14.866 1.00 74.25 72 VAL A C 1
ATOM 549 O O . VAL A 1 72 ? 20.052 7.804 -13.998 1.00 74.25 72 VAL A O 1
ATOM 552 N N . ILE A 1 73 ? 18.783 7.906 -15.851 1.00 77.75 73 ILE A N 1
ATOM 553 C CA . ILE A 1 73 ? 18.436 6.480 -15.962 1.00 77.75 73 ILE A CA 1
ATOM 554 C C . ILE A 1 73 ? 18.401 6.064 -17.440 1.00 77.75 73 ILE A C 1
ATOM 556 O O . ILE A 1 73 ? 18.070 6.875 -18.299 1.00 77.75 73 ILE A O 1
ATOM 560 N N . SER A 1 74 ? 18.760 4.824 -17.768 1.00 83.62 74 SER A N 1
ATOM 561 C CA . SER A 1 74 ? 18.750 4.324 -19.150 1.00 83.62 74 SER A CA 1
ATOM 562 C C . SER A 1 74 ? 17.372 3.791 -19.568 1.00 83.62 74 SER A C 1
ATOM 564 O O . SER A 1 74 ? 16.532 3.514 -18.713 1.00 83.62 74 SER A O 1
ATOM 566 N N . ASN A 1 75 ? 17.118 3.642 -20.874 1.00 82.69 75 ASN A N 1
ATOM 567 C CA . ASN A 1 75 ? 15.780 3.274 -21.372 1.00 82.69 75 ASN A CA 1
ATOM 568 C C . ASN A 1 75 ? 15.309 1.926 -20.799 1.00 82.69 75 ASN A C 1
ATOM 570 O O . ASN A 1 75 ? 14.160 1.777 -20.399 1.00 82.69 75 ASN A O 1
ATOM 574 N N . GLU A 1 76 ? 16.220 0.965 -20.655 1.00 83.81 76 GLU A N 1
ATOM 575 C CA . GLU A 1 76 ? 15.930 -0.317 -20.017 1.00 83.81 76 GLU A CA 1
ATOM 576 C C . GLU A 1 76 ? 15.520 -0.192 -18.540 1.00 83.81 76 GLU A C 1
ATOM 578 O O . GLU A 1 76 ? 14.691 -0.968 -18.066 1.00 83.81 76 GLU A O 1
ATOM 583 N N . THR A 1 77 ? 16.049 0.788 -17.799 1.00 84.12 77 THR A N 1
ATOM 584 C CA . THR A 1 77 ? 15.616 1.031 -16.413 1.00 84.12 77 THR A CA 1
ATOM 585 C C . THR A 1 77 ? 14.286 1.779 -16.348 1.00 84.12 77 THR A C 1
ATOM 587 O O . THR A 1 77 ? 13.511 1.552 -15.418 1.00 84.12 77 THR A O 1
ATOM 590 N N . GLU A 1 78 ? 13.975 2.601 -17.349 1.00 86.06 78 GLU A N 1
ATOM 591 C CA . GLU A 1 78 ? 12.663 3.231 -17.501 1.00 86.06 78 GLU A CA 1
ATOM 592 C C . GLU A 1 78 ? 11.554 2.193 -17.737 1.00 86.06 78 GLU A C 1
ATOM 594 O O . GLU A 1 78 ? 10.504 2.249 -17.093 1.00 86.06 78 GLU A O 1
ATOM 599 N N . ASP A 1 79 ? 11.804 1.195 -18.586 1.00 87.00 79 ASP A N 1
ATOM 600 C CA . ASP A 1 79 ? 10.851 0.111 -18.846 1.00 87.00 79 ASP A CA 1
ATOM 601 C C . ASP A 1 79 ? 10.591 -0.742 -17.597 1.00 87.00 79 ASP A C 1
ATOM 603 O O . ASP A 1 79 ? 9.445 -1.097 -17.305 1.00 87.00 79 ASP A O 1
ATOM 607 N N . VAL A 1 80 ? 11.630 -1.018 -16.802 1.00 88.19 80 VAL A N 1
ATOM 608 C CA . VAL A 1 80 ? 11.480 -1.699 -15.504 1.00 88.19 80 VAL A CA 1
ATOM 609 C C . VAL A 1 80 ? 10.641 -0.862 -14.539 1.00 88.19 80 VAL A C 1
ATOM 611 O O . VAL A 1 80 ? 9.818 -1.416 -13.810 1.00 88.19 80 VAL A O 1
ATOM 614 N N . LEU A 1 81 ? 10.801 0.463 -14.540 1.00 86.81 81 LEU A N 1
ATOM 615 C CA . LEU A 1 81 ? 10.048 1.364 -13.669 1.00 86.81 81 LEU A CA 1
ATOM 616 C C . LEU A 1 81 ? 8.569 1.447 -14.074 1.00 86.81 81 LEU A C 1
ATOM 618 O O . LEU A 1 81 ? 7.688 1.356 -13.216 1.00 86.81 81 LEU A O 1
ATOM 622 N N . LYS A 1 82 ? 8.290 1.521 -15.380 1.00 87.50 82 LYS A N 1
ATOM 623 C CA . LYS A 1 82 ? 6.938 1.437 -15.955 1.00 87.50 82 LYS A CA 1
ATOM 624 C C . LYS A 1 82 ? 6.270 0.100 -15.635 1.00 87.50 82 LYS A C 1
ATOM 626 O O . LYS A 1 82 ? 5.120 0.070 -15.195 1.00 87.50 82 LYS A O 1
ATOM 631 N N . PHE A 1 83 ? 6.997 -1.007 -15.789 1.00 89.81 83 PHE A N 1
ATOM 632 C CA . PHE A 1 83 ? 6.503 -2.339 -15.435 1.00 89.81 83 PHE A CA 1
ATOM 633 C C . PHE A 1 83 ? 6.254 -2.471 -13.927 1.00 89.81 83 PHE A C 1
ATOM 635 O O . PHE A 1 83 ? 5.229 -3.001 -13.495 1.00 89.81 83 PHE A O 1
ATOM 642 N N . GLY A 1 84 ? 7.159 -1.919 -13.117 1.00 90.25 84 GLY A N 1
ATOM 643 C CA . GLY A 1 84 ? 7.008 -1.804 -11.674 1.00 90.25 84 GLY A CA 1
ATOM 644 C C . GLY A 1 84 ? 5.736 -1.049 -11.302 1.00 90.25 84 GLY A C 1
ATOM 645 O O . GLY A 1 84 ? 4.958 -1.551 -10.500 1.00 90.25 84 GLY A O 1
ATOM 646 N N . ALA A 1 85 ? 5.459 0.096 -11.929 1.00 89.62 85 ALA A N 1
ATOM 647 C CA . ALA A 1 85 ? 4.226 0.849 -11.706 1.00 89.62 85 ALA A CA 1
ATOM 648 C C . ALA A 1 85 ? 2.977 0.043 -12.100 1.00 89.62 85 ALA A C 1
ATOM 650 O O . ALA A 1 85 ? 2.013 -0.003 -11.334 1.00 89.62 85 ALA A O 1
ATOM 651 N N . PHE A 1 86 ? 3.013 -0.662 -13.236 1.00 90.06 86 PHE A N 1
ATOM 652 C CA . PHE A 1 86 ? 1.912 -1.524 -13.674 1.00 90.06 86 PHE A CA 1
ATOM 653 C C . PHE A 1 86 ? 1.596 -2.646 -12.677 1.00 90.06 86 PHE A C 1
ATOM 655 O O . PHE A 1 86 ? 0.436 -3.016 -12.532 1.00 90.06 86 PHE A O 1
ATOM 662 N N . LEU A 1 87 ? 2.593 -3.173 -11.963 1.00 92.94 87 LEU A N 1
ATOM 663 C CA . LEU A 1 87 ? 2.395 -4.234 -10.974 1.00 92.94 87 LEU A CA 1
ATOM 664 C C . LEU A 1 87 ? 2.081 -3.690 -9.571 1.00 92.94 87 LEU A C 1
ATOM 666 O O . LEU A 1 87 ? 1.160 -4.159 -8.902 1.00 92.94 87 LEU A O 1
ATOM 670 N N . VAL A 1 88 ? 2.845 -2.696 -9.116 1.00 92.31 88 VAL A N 1
ATOM 671 C CA . VAL A 1 88 ? 2.790 -2.149 -7.752 1.00 92.31 88 VAL A CA 1
ATOM 672 C C . VAL A 1 88 ? 1.506 -1.361 -7.518 1.00 92.31 88 VAL A C 1
ATOM 674 O O . VAL A 1 88 ? 0.897 -1.511 -6.462 1.00 92.31 88 VAL A O 1
ATOM 677 N N . VAL A 1 89 ? 1.041 -0.563 -8.483 1.00 93.31 89 VAL A N 1
ATOM 678 C CA . VAL A 1 89 ? -0.178 0.250 -8.323 1.00 93.31 89 VAL A CA 1
ATOM 679 C C . VAL A 1 89 ? -1.427 -0.613 -8.068 1.00 93.31 89 VAL A C 1
ATOM 681 O O . VAL A 1 89 ? -2.081 -0.402 -7.040 1.00 93.31 89 VAL A O 1
ATOM 684 N N . PRO A 1 90 ? -1.773 -1.613 -8.907 1.00 92.06 90 PRO A N 1
ATOM 685 C CA . PRO A 1 90 ? -2.923 -2.475 -8.636 1.00 92.06 90 PRO A CA 1
ATOM 686 C C . PRO A 1 90 ? -2.739 -3.331 -7.378 1.00 92.06 90 PRO A C 1
ATOM 688 O O . PRO A 1 90 ? -3.713 -3.551 -6.655 1.00 92.06 90 PRO A O 1
ATOM 691 N N . LEU A 1 91 ? -1.511 -3.755 -7.055 1.00 93.50 91 LEU A N 1
ATOM 692 C CA . LEU A 1 91 ? -1.215 -4.444 -5.796 1.00 93.50 91 LEU A CA 1
ATOM 693 C C . LEU A 1 91 ? -1.514 -3.549 -4.578 1.00 93.50 91 LEU A C 1
ATOM 695 O O . LEU A 1 91 ? -2.159 -3.997 -3.629 1.00 93.50 91 LEU A O 1
ATOM 699 N N . CYS A 1 92 ? -1.101 -2.278 -4.604 1.00 92.62 92 CYS A N 1
ATOM 700 C CA . CYS A 1 92 ? -1.381 -1.317 -3.537 1.00 92.62 92 CYS A CA 1
ATOM 701 C C . CYS A 1 92 ? -2.886 -1.088 -3.362 1.00 92.62 92 CYS A C 1
ATOM 703 O O . CYS A 1 92 ? -3.383 -1.125 -2.236 1.00 92.62 92 CYS A O 1
ATOM 705 N N . VAL A 1 93 ? -3.633 -0.918 -4.458 1.00 91.50 93 VAL A N 1
ATOM 706 C CA . VAL A 1 93 ? -5.099 -0.780 -4.412 1.00 91.50 93 VAL A CA 1
ATOM 707 C C . VAL A 1 93 ? -5.742 -2.028 -3.803 1.00 91.50 93 VAL A C 1
ATOM 709 O O . VAL A 1 93 ? -6.570 -1.919 -2.896 1.00 91.50 93 VAL A O 1
ATOM 712 N N . PHE A 1 94 ? -5.318 -3.219 -4.234 1.00 93.12 94 PHE A N 1
ATOM 713 C CA . PHE A 1 94 ? -5.804 -4.487 -3.693 1.00 93.12 94 PHE A CA 1
ATOM 714 C C . PHE A 1 94 ? -5.539 -4.619 -2.186 1.00 93.12 94 PHE A C 1
ATOM 716 O O . PHE A 1 94 ? -6.436 -5.000 -1.424 1.00 93.12 94 PHE A O 1
ATOM 723 N N . LEU A 1 95 ? -4.332 -4.268 -1.733 1.00 90.81 95 LEU A N 1
ATOM 724 C CA . LEU A 1 95 ? -3.955 -4.296 -0.320 1.00 90.81 95 LEU A CA 1
ATOM 725 C C . LEU A 1 95 ? -4.789 -3.318 0.511 1.00 90.81 95 LEU A C 1
ATOM 727 O O . LEU A 1 95 ? -5.284 -3.700 1.571 1.00 90.81 95 LEU A O 1
ATOM 731 N N . ILE A 1 96 ? -5.004 -2.092 0.026 1.00 89.62 96 ILE A N 1
ATOM 732 C CA . ILE A 1 96 ? -5.830 -1.090 0.715 1.00 89.62 96 ILE A CA 1
ATOM 733 C C . ILE A 1 96 ? -7.273 -1.589 0.852 1.00 89.62 96 ILE A C 1
ATOM 735 O O . ILE A 1 96 ? -7.823 -1.549 1.954 1.00 89.62 96 ILE A O 1
ATOM 739 N N . ILE A 1 97 ? -7.873 -2.111 -0.226 1.00 88.94 97 ILE A N 1
ATOM 740 C CA . ILE A 1 97 ? -9.239 -2.665 -0.209 1.00 88.94 97 ILE A CA 1
ATOM 741 C C . ILE A 1 97 ? -9.330 -3.841 0.769 1.00 88.94 97 ILE A C 1
ATOM 743 O O . ILE A 1 97 ? -10.261 -3.910 1.573 1.00 88.94 97 ILE A O 1
ATOM 747 N N . THR A 1 98 ? -8.351 -4.743 0.750 1.00 88.50 98 THR A N 1
ATOM 748 C CA . THR A 1 98 ? -8.313 -5.910 1.643 1.00 88.50 98 THR A CA 1
ATOM 749 C C . THR A 1 98 ? -8.205 -5.491 3.111 1.00 88.50 98 THR A C 1
ATOM 751 O O . THR A 1 98 ? -8.960 -5.983 3.956 1.00 88.50 98 THR A O 1
ATOM 754 N N . LEU A 1 99 ? -7.332 -4.528 3.429 1.00 84.88 99 LEU A N 1
ATOM 755 C CA . LEU A 1 99 ? -7.179 -4.000 4.789 1.00 84.88 99 LEU A CA 1
ATOM 756 C C . LEU A 1 99 ? -8.445 -3.267 5.271 1.00 84.88 99 LEU A C 1
ATOM 758 O O . LEU A 1 99 ? -8.802 -3.348 6.453 1.00 84.88 99 LEU A O 1
ATOM 762 N N . SER A 1 100 ? -9.139 -2.592 4.347 1.00 80.75 100 SER A N 1
ATOM 763 C CA . SER A 1 100 ? -10.422 -1.923 4.590 1.00 80.75 100 SER A CA 1
ATOM 764 C C . SER A 1 100 ? -11.568 -2.911 4.824 1.00 80.75 100 SER A C 1
ATOM 766 O O . SER A 1 100 ? -12.377 -2.697 5.718 1.00 80.75 100 SER A O 1
ATOM 768 N N . LYS A 1 101 ? -11.642 -4.035 4.101 1.00 77.62 101 LYS A N 1
ATOM 769 C CA . LYS A 1 101 ? -12.685 -5.056 4.335 1.00 77.62 101 LYS A CA 1
ATOM 770 C C . LYS A 1 101 ? -12.510 -5.792 5.664 1.00 77.62 101 LYS A C 1
ATOM 772 O O . LYS A 1 101 ? -13.490 -6.209 6.270 1.00 77.62 101 LYS A O 1
ATOM 777 N N . SER A 1 102 ? -11.282 -5.886 6.172 1.00 61.28 102 SER A N 1
ATOM 778 C CA . SER A 1 102 ? -11.002 -6.409 7.518 1.00 61.28 102 SER A CA 1
ATOM 779 C C . SER A 1 102 ? -11.536 -5.512 8.660 1.00 61.28 102 SER A C 1
ATOM 781 O O . SER A 1 102 ? -11.315 -5.818 9.830 1.00 61.28 102 SER A O 1
ATOM 783 N N . GLN A 1 103 ? -12.195 -4.384 8.347 1.00 54.94 103 GLN A N 1
ATOM 784 C CA . GLN A 1 103 ? -12.852 -3.493 9.315 1.00 54.94 103 GLN A CA 1
ATOM 785 C C . GLN A 1 103 ? -14.310 -3.873 9.627 1.00 54.94 103 GLN A C 1
ATOM 787 O O . GLN A 1 103 ? -14.847 -3.371 10.608 1.00 54.94 103 GLN A O 1
ATOM 792 N N . GLU A 1 104 ? -14.953 -4.722 8.818 1.00 53.44 104 GLU A N 1
ATOM 793 C CA . GLU A 1 104 ? -16.378 -5.073 8.961 1.00 53.44 104 GLU A CA 1
ATOM 794 C C . GLU A 1 104 ? -16.577 -6.404 9.712 1.00 53.44 104 GLU A C 1
ATOM 796 O O . GLU A 1 104 ? -17.303 -7.294 9.271 1.00 53.44 104 GLU A O 1
ATOM 801 N N . LYS A 1 105 ? -15.881 -6.582 10.839 1.00 42.00 105 LYS A N 1
ATOM 802 C CA . LYS A 1 105 ? -16.117 -7.690 11.775 1.00 42.00 105 LYS A CA 1
ATOM 803 C C . LYS A 1 105 ? -16.056 -7.224 13.219 1.00 42.00 105 LYS A C 1
ATOM 805 O O . LYS A 1 105 ? -15.123 -6.457 13.549 1.00 42.00 105 LYS A O 1
#

Sequence (105 aa):
MMLICGSKSLNYNMIFHLHKSKITTKFAKIKARSSNSEISKTKKIIAQSAIAVLGLGFLDAGYSGDWSRIGVISNETEDVLKFGAFLVVPLCVFLIITLSKSQEK

Secondary structure (DSSP, 8-state):
-----------HHHHHHHHHHHHHHHHHHHHHHHHHHHHHHHHHHHHHHHHHHHHHHHHHHHHS--HHHHTSS-HHHHHHHHHHHHHHHHHHHHHHHHHHHTT--

Foldseek 3Di:
DDDDDDDPPPPVVVVVVVVVVVVVVVVVVVVVVVVVVVVVVVVLVVVLVVLVVVLVVLCCLLPVDPPVVVVPDNPVVSVVSVVCNVPSNVVSVVVNVVSVVVVPD

InterPro domains:
  IPR057209 Domain of unknown function DUF7887 [PF25397] (43-102)